Protein AF-A0A951N049-F1 (afdb_monomer)

Radius of gyration: 16.15 Å; Cα contacts (8 Å, |Δi|>4): 13; chains: 1; bounding box: 46×23×25 Å

Secondary structure (DSSP, 8-state):
--TTS-PPPPP--HHHHHHHHHHHHHHHHHHTT-S-------SSHHHHHH-

Solvent-accessible surface area (backbone atoms only — not comparable to full-atom values): 3508 Å² total; per-residue (Å²): 138,70,89,83,80,68,71,76,75,84,86,76,61,65,68,61,52,50,52,52,52,52,50,49,53,53,52,51,34,56,75,71,71,48,94,76,86,87,80,79,77,80,84,43,71,69,45,61,73,76,105

pLDDT: mean 91.57, std 12.76, range [52.53, 98.69]

Sequence (51 aa):
MTDLDRAPLPAIEPAQASDVIVGFIRAQMQQAGFERLVMGLSGGVDSATVA

Structure (mmCIF, N/CA/C/O backbone):
data_AF-A0A951N049-F1
#
_entry.id   AF-A0A951N049-F1
#
loop_
_atom_site.group_PDB
_atom_site.id
_atom_site.type_symbol
_atom_site.label_atom_id
_atom_site.label_alt_id
_atom_site.label_comp_id
_atom_site.label_asym_id
_atom_site.label_entity_id
_atom_site.label_seq_id
_atom_site.pdbx_PDB_ins_code
_atom_site.Cartn_x
_atom_site.Cartn_y
_atom_site.Cartn_z
_atom_site.occupancy
_atom_site.B_iso_or_equiv
_atom_site.auth_seq_id
_atom_site.auth_comp_id
_atom_site.auth_asym_id
_atom_site.auth_atom_id
_atom_site.pdbx_PDB_model_num
ATOM 1 N N . MET A 1 1 ? 34.111 -0.648 -5.204 1.00 53.03 1 MET A N 1
ATOM 2 C CA . MET A 1 1 ? 32.730 -1.160 -5.282 1.00 53.03 1 MET A CA 1
ATOM 3 C C . MET A 1 1 ? 32.411 -1.307 -6.757 1.00 53.03 1 MET A C 1
ATOM 5 O O . MET A 1 1 ? 32.138 -0.310 -7.409 1.00 53.03 1 MET A O 1
ATOM 9 N N . THR A 1 2 ? 32.667 -2.485 -7.316 1.00 52.53 2 THR A N 1
ATOM 10 C CA . THR A 1 2 ? 32.607 -2.740 -8.763 1.00 52.53 2 THR A CA 1
ATOM 11 C C . THR A 1 2 ? 31.146 -2.896 -9.193 1.00 52.53 2 THR A C 1
ATOM 13 O O . THR A 1 2 ? 30.360 -3.480 -8.457 1.00 52.53 2 THR A O 1
ATOM 16 N N . ASP A 1 3 ? 30.789 -2.404 -10.380 1.00 61.75 3 ASP A N 1
ATOM 17 C CA . ASP A 1 3 ? 29.426 -2.338 -10.957 1.00 61.75 3 ASP A CA 1
ATOM 18 C C . ASP A 1 3 ? 28.712 -3.701 -11.165 1.00 61.75 3 ASP A C 1
ATOM 20 O O . ASP A 1 3 ? 27.625 -3.769 -11.730 1.00 61.75 3 ASP A O 1
ATOM 24 N N . LEU A 1 4 ? 29.319 -4.806 -10.724 1.00 58.91 4 LEU A N 1
ATOM 25 C CA . LEU A 1 4 ? 28.865 -6.181 -10.960 1.00 58.91 4 LEU A CA 1
ATOM 26 C C . LEU A 1 4 ? 27.908 -6.720 -9.875 1.00 58.91 4 LEU A C 1
ATOM 28 O O . LEU A 1 4 ? 27.315 -7.773 -10.081 1.00 58.91 4 LEU A O 1
ATOM 32 N N . ASP A 1 5 ? 27.711 -5.999 -8.763 1.00 62.25 5 ASP A N 1
ATOM 33 C CA . ASP A 1 5 ? 26.840 -6.423 -7.646 1.00 62.25 5 ASP A CA 1
ATOM 34 C C . ASP A 1 5 ? 25.384 -5.918 -7.741 1.00 62.25 5 ASP A C 1
ATOM 36 O O . ASP A 1 5 ? 24.550 -6.255 -6.900 1.00 62.25 5 ASP A O 1
ATOM 40 N N . ARG A 1 6 ? 25.030 -5.112 -8.752 1.00 67.69 6 ARG A N 1
ATOM 41 C CA . ARG A 1 6 ? 23.654 -4.611 -8.932 1.00 67.69 6 ARG A CA 1
ATOM 42 C C . ARG A 1 6 ? 22.924 -5.407 -10.003 1.00 67.69 6 ARG A C 1
ATOM 44 O O . ARG A 1 6 ? 22.608 -4.882 -11.068 1.00 67.69 6 ARG A O 1
ATOM 51 N N . ALA A 1 7 ? 22.611 -6.668 -9.709 1.00 73.38 7 ALA A N 1
ATOM 52 C CA .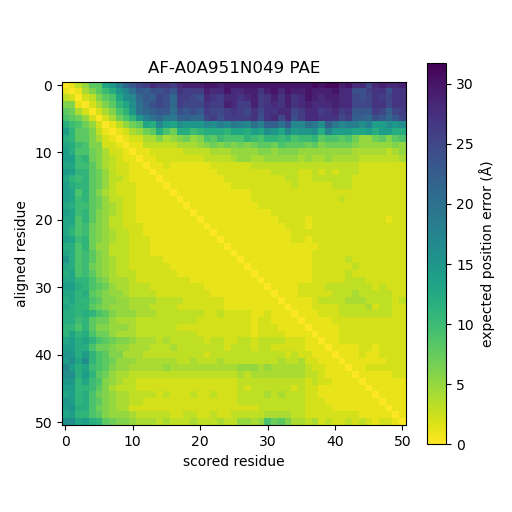 ALA A 1 7 ? 21.507 -7.304 -10.421 1.00 73.38 7 ALA A CA 1
ATOM 53 C C . ALA A 1 7 ? 20.277 -6.376 -10.299 1.00 73.38 7 ALA A C 1
ATOM 55 O O . ALA A 1 7 ? 20.000 -5.889 -9.195 1.00 73.38 7 ALA A O 1
ATOM 56 N N . PRO A 1 8 ? 19.582 -6.051 -11.405 1.00 81.06 8 PRO A N 1
ATOM 57 C CA . PRO A 1 8 ? 18.406 -5.201 -11.332 1.00 81.06 8 PRO A CA 1
ATOM 58 C C . PRO A 1 8 ? 17.388 -5.844 -10.392 1.00 81.06 8 PRO A C 1
ATOM 60 O O . PRO A 1 8 ? 17.250 -7.069 -10.351 1.00 81.06 8 PRO A O 1
ATOM 63 N N . LEU A 1 9 ? 16.691 -5.011 -9.619 1.00 85.38 9 LEU A N 1
ATOM 64 C CA . LEU A 1 9 ? 15.596 -5.502 -8.795 1.00 85.38 9 LEU A CA 1
ATOM 65 C C . LEU A 1 9 ? 14.577 -6.214 -9.698 1.00 85.38 9 LEU A C 1
ATOM 67 O O . LEU A 1 9 ? 14.363 -5.770 -10.832 1.00 85.38 9 LEU A O 1
ATOM 71 N N . PRO A 1 10 ? 13.944 -7.296 -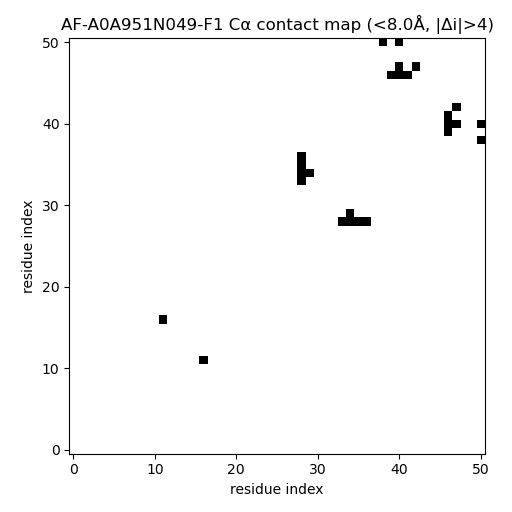9.214 1.00 89.56 10 PRO A N 1
ATOM 72 C CA . PRO A 1 10 ? 12.834 -7.906 -9.923 1.00 89.56 10 PRO A CA 1
ATOM 73 C C . PRO A 1 10 ? 11.797 -6.845 -10.298 1.00 89.56 10 PRO A C 1
ATOM 75 O O . PRO A 1 10 ? 11.447 -5.992 -9.480 1.00 89.56 10 PRO A O 1
ATOM 78 N N . ALA A 1 11 ? 11.327 -6.891 -11.543 1.00 93.44 11 ALA A N 1
ATOM 79 C CA . ALA A 1 11 ? 10.287 -5.986 -12.001 1.00 93.44 11 ALA A CA 1
ATOM 80 C C . ALA A 1 11 ? 8.976 -6.264 -11.251 1.00 93.44 11 ALA A C 1
ATOM 82 O O . ALA A 1 11 ? 8.645 -7.414 -10.959 1.00 93.44 11 ALA A O 1
ATOM 83 N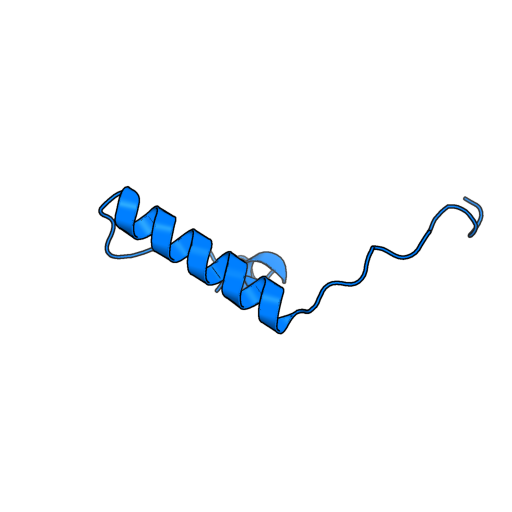 N . ILE A 1 12 ? 8.230 -5.199 -10.970 1.00 95.25 12 ILE A N 1
ATOM 84 C CA . ILE A 1 12 ? 6.865 -5.267 -10.448 1.00 95.25 12 ILE A CA 1
ATOM 85 C C . ILE A 1 12 ? 5.920 -4.633 -11.459 1.00 95.25 12 ILE A C 1
ATOM 87 O O . ILE A 1 12 ? 6.313 -3.699 -12.155 1.00 95.25 12 ILE A O 1
ATOM 91 N N . GLU A 1 13 ? 4.674 -5.098 -11.486 1.00 97.69 13 GLU A N 1
ATOM 92 C CA . GLU A 1 13 ? 3.588 -4.407 -12.177 1.00 97.69 13 GLU A CA 1
ATOM 93 C C . GLU A 1 13 ? 2.985 -3.355 -11.235 1.00 97.69 13 GLU A C 1
ATOM 95 O O . GLU A 1 13 ? 2.282 -3.731 -10.291 1.00 97.69 13 GLU A O 1
ATOM 100 N N . PRO A 1 14 ? 3.252 -2.044 -11.423 1.00 96.31 14 PRO A N 1
ATOM 101 C CA . PRO A 1 14 ? 2.965 -1.046 -10.392 1.00 96.31 14 PRO A CA 1
ATOM 102 C C . PRO A 1 14 ? 1.478 -0.943 -10.049 1.00 96.31 14 PRO A C 1
ATOM 104 O O . PRO A 1 14 ? 1.128 -0.874 -8.877 1.00 96.31 14 PRO A O 1
ATOM 107 N N . ALA A 1 15 ? 0.601 -1.010 -11.056 1.00 97.69 15 ALA A N 1
ATOM 108 C CA . ALA A 1 15 ? -0.845 -0.963 -10.845 1.00 97.69 15 ALA A CA 1
ATOM 109 C C . ALA A 1 15 ? -1.335 -2.154 -10.007 1.00 97.69 15 ALA A C 1
ATOM 111 O O . ALA A 1 15 ? -2.065 -1.975 -9.036 1.00 97.69 15 ALA A O 1
ATOM 112 N N . GLN A 1 16 ? -0.858 -3.362 -10.324 1.00 98.06 16 GLN A N 1
ATOM 113 C CA . GLN A 1 16 ? -1.197 -4.559 -9.558 1.00 98.06 16 GLN A CA 1
ATOM 114 C C . GLN A 1 16 ? -0.667 -4.472 -8.122 1.00 98.06 16 GLN A C 1
ATOM 116 O O . GLN A 1 16 ? -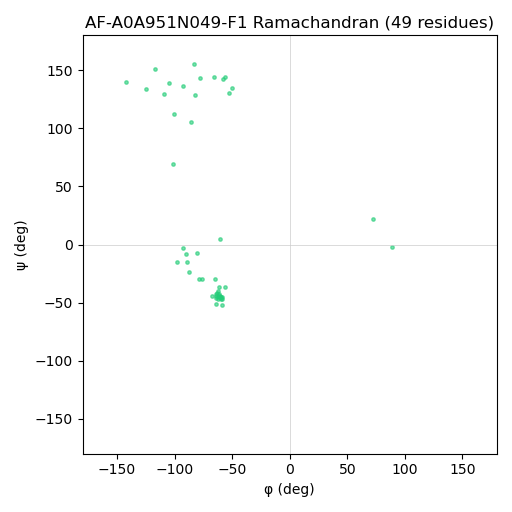1.374 -4.832 -7.182 1.00 98.06 16 GLN A O 1
ATOM 121 N N . ALA A 1 17 ? 0.565 -3.993 -7.936 1.00 97.25 17 ALA A N 1
ATOM 122 C CA . ALA A 1 17 ? 1.147 -3.819 -6.611 1.00 97.25 17 ALA A CA 1
ATOM 123 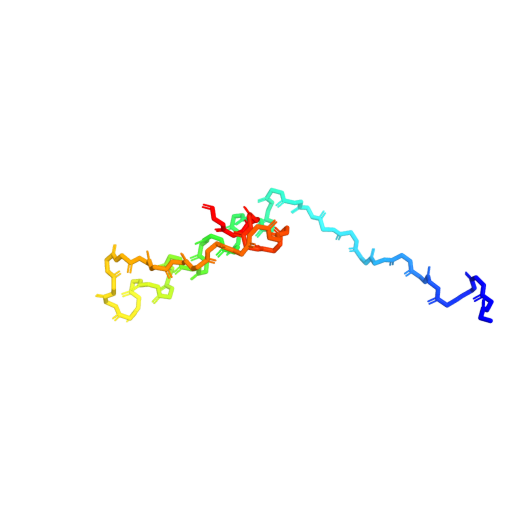C C . ALA A 1 17 ? 0.324 -2.833 -5.762 1.00 97.25 17 ALA A C 1
ATOM 125 O O . ALA A 1 17 ? 0.023 -3.132 -4.604 1.00 97.25 17 ALA A O 1
ATOM 126 N N . SER A 1 18 ? -0.098 -1.706 -6.343 1.00 97.88 18 SER A N 1
ATOM 127 C CA . SER A 1 18 ? -0.982 -0.741 -5.684 1.00 97.88 18 SER A CA 1
ATOM 128 C C . SER A 1 18 ? -2.317 -1.367 -5.278 1.00 97.88 18 SER A C 1
ATOM 130 O O . SER A 1 18 ? -2.715 -1.226 -4.121 1.00 97.88 18 SER A O 1
ATOM 132 N N . ASP A 1 19 ? -2.973 -2.115 -6.168 1.00 98.38 19 ASP A N 1
ATOM 133 C CA . ASP A 1 19 ? -4.253 -2.771 -5.867 1.00 98.38 19 ASP A CA 1
ATOM 134 C C . ASP A 1 19 ? -4.129 -3.785 -4.721 1.00 98.38 19 ASP A C 1
ATOM 136 O O . ASP A 1 19 ? -4.967 -3.819 -3.814 1.00 98.38 19 ASP A O 1
ATOM 140 N N . VAL A 1 20 ? -3.052 -4.578 -4.718 1.00 98.50 20 VAL A N 1
ATOM 141 C CA . VAL A 1 20 ? -2.764 -5.550 -3.653 1.00 98.50 20 VAL A CA 1
ATOM 142 C C . VAL A 1 20 ? -2.552 -4.849 -2.310 1.00 98.50 20 VAL A C 1
ATOM 144 O O . VAL A 1 20 ? -3.133 -5.261 -1.304 1.00 98.50 20 VAL A O 1
ATOM 147 N N . ILE A 1 21 ? -1.756 -3.777 -2.279 1.00 98.19 21 ILE A N 1
ATOM 148 C CA . ILE A 1 21 ? -1.454 -3.034 -1.047 1.00 98.19 21 ILE A CA 1
ATOM 149 C C . ILE A 1 21 ? -2.710 -2.328 -0.516 1.00 98.19 21 ILE A C 1
ATOM 151 O O . ILE A 1 21 ? -3.012 -2.425 0.676 1.00 98.19 21 ILE A O 1
ATOM 155 N N . VAL A 1 22 ? -3.489 -1.675 -1.383 1.00 98.19 22 VAL A N 1
ATOM 156 C CA . VAL A 1 22 ? -4.756 -1.027 -1.000 1.00 98.19 22 VAL A CA 1
ATOM 157 C C . VAL A 1 22 ? -5.751 -2.059 -0.469 1.00 98.19 22 VAL A C 1
ATOM 159 O O . VAL A 1 22 ?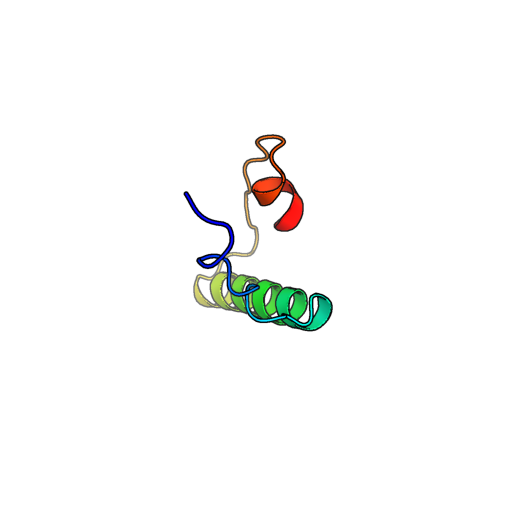 -6.386 -1.829 0.565 1.00 98.19 22 VAL A O 1
ATOM 162 N N . GLY A 1 23 ? -5.871 -3.208 -1.137 1.00 98.44 23 GLY A N 1
ATOM 163 C CA . GLY A 1 23 ? -6.715 -4.315 -0.691 1.00 98.44 23 GLY A CA 1
ATOM 164 C C . GLY A 1 23 ? -6.308 -4.833 0.688 1.00 98.44 23 GLY A C 1
ATOM 165 O O . GLY A 1 23 ? -7.162 -4.993 1.563 1.00 98.44 23 GLY A O 1
ATOM 166 N N . PHE A 1 24 ? -5.005 -5.013 0.914 1.00 98.44 24 PHE A N 1
ATOM 167 C CA . PHE A 1 24 ? -4.465 -5.407 2.213 1.00 98.44 24 PHE A CA 1
ATOM 168 C C . PHE A 1 24 ? -4.830 -4.401 3.312 1.00 98.44 24 PHE A C 1
ATOM 170 O O . PHE A 1 24 ? -5.406 -4.801 4.324 1.00 98.44 24 PHE A O 1
ATOM 177 N N . ILE A 1 25 ? -4.573 -3.103 3.107 1.00 97.94 25 ILE A N 1
ATOM 178 C CA . ILE A 1 25 ? -4.874 -2.066 4.107 1.00 97.94 25 ILE A CA 1
ATOM 179 C C . ILE A 1 25 ? -6.373 -2.061 4.438 1.00 97.94 25 ILE A C 1
ATOM 181 O O . ILE A 1 25 ? -6.741 -2.067 5.613 1.00 97.94 25 ILE A O 1
ATOM 185 N N . ARG A 1 26 ? -7.254 -2.126 3.430 1.00 98.25 26 ARG A N 1
ATOM 186 C CA . ARG A 1 26 ? -8.713 -2.185 3.644 1.00 98.25 26 ARG A CA 1
ATOM 187 C C . ARG A 1 26 ? -9.132 -3.411 4.449 1.00 98.25 26 A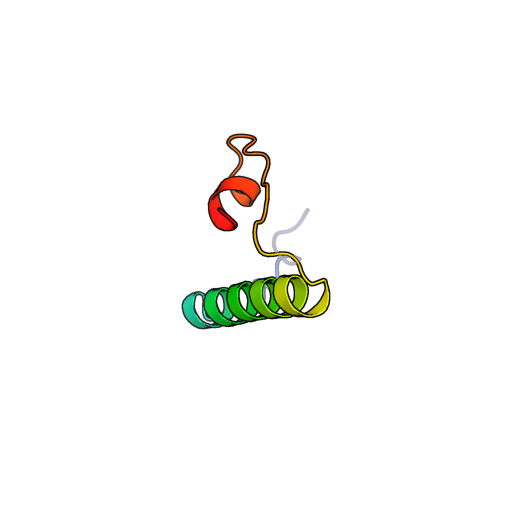RG A C 1
ATOM 189 O O . ARG A 1 26 ? -9.925 -3.279 5.379 1.00 98.25 26 ARG A O 1
ATOM 196 N N . ALA A 1 27 ? -8.586 -4.581 4.122 1.00 98.69 27 ALA A N 1
ATOM 197 C CA . ALA A 1 27 ? -8.876 -5.810 4.847 1.00 98.69 27 ALA A CA 1
ATOM 198 C C . ALA A 1 27 ? -8.417 -5.722 6.311 1.00 98.69 27 ALA A C 1
ATOM 200 O O . ALA A 1 27 ? -9.162 -6.134 7.196 1.00 98.69 27 ALA A O 1
ATOM 201 N N . GLN A 1 28 ? -7.239 -5.147 6.577 1.00 98.50 28 GLN A N 1
ATOM 202 C CA . GLN A 1 28 ? -6.750 -4.937 7.945 1.00 98.50 28 GLN A CA 1
ATOM 203 C C . GLN A 1 28 ? -7.638 -3.964 8.730 1.00 98.50 28 GLN A C 1
ATOM 205 O O . GLN A 1 28 ? -8.008 -4.255 9.865 1.00 98.50 28 GLN A O 1
ATOM 210 N N . MET A 1 29 ? -8.044 -2.851 8.112 1.00 98.50 29 MET A N 1
ATOM 211 C CA . MET A 1 29 ? -8.963 -1.882 8.720 1.00 98.50 29 MET A CA 1
ATOM 212 C C . MET A 1 29 ? -10.300 -2.529 9.097 1.00 98.50 29 MET A C 1
ATOM 214 O O . MET A 1 29 ? -10.762 -2.380 10.227 1.00 98.50 29 MET A O 1
ATOM 218 N N . GLN A 1 30 ? -10.882 -3.306 8.178 1.00 98.56 30 GLN A N 1
ATOM 219 C CA . GLN A 1 30 ? -12.136 -4.017 8.416 1.00 98.56 30 GLN A CA 1
ATOM 220 C C . GLN A 1 30 ? -11.999 -5.069 9.524 1.00 98.56 30 GLN A C 1
ATOM 222 O O . GLN A 1 30 ? -12.851 -5.136 10.406 1.00 98.56 30 GLN A O 1
ATOM 227 N N . GLN A 1 31 ? -10.936 -5.878 9.497 1.00 98.62 31 GLN A N 1
ATOM 228 C CA . GLN A 1 31 ? -10.684 -6.912 10.509 1.00 98.62 31 GLN A CA 1
ATOM 229 C C . GLN A 1 31 ? -10.503 -6.316 11.909 1.00 98.62 31 GLN A C 1
ATOM 231 O O . GLN A 1 31 ? -10.964 -6.900 12.886 1.00 98.62 31 GLN A O 1
ATOM 236 N N . ALA A 1 32 ? -9.873 -5.144 12.004 1.00 98.50 32 ALA A N 1
ATOM 237 C CA . ALA A 1 32 ? -9.684 -4.427 13.260 1.00 98.50 32 ALA A CA 1
ATOM 238 C C . ALA A 1 32 ? -10.922 -3.623 13.711 1.00 98.50 32 ALA A C 1
ATOM 240 O O . ALA A 1 32 ? -10.924 -3.083 14.816 1.00 98.50 32 ALA A O 1
ATOM 241 N N . GLY A 1 33 ? -11.969 -3.530 12.883 1.00 98.69 33 GLY A N 1
ATOM 242 C CA . GLY A 1 33 ? -13.172 -2.748 13.182 1.00 98.69 33 GLY A CA 1
ATOM 243 C C . GLY A 1 33 ? -12.965 -1.231 13.112 1.00 98.69 33 GLY A C 1
ATOM 244 O O . GLY A 1 33 ? -13.728 -0.482 13.720 1.00 98.69 33 GLY A O 1
ATOM 245 N N . PHE A 1 34 ? -11.939 -0.763 12.397 1.00 98.62 34 PHE A N 1
ATOM 246 C CA . PHE A 1 34 ? -11.674 0.663 12.229 1.00 98.62 34 PHE A CA 1
ATOM 247 C C . PHE A 1 34 ? -12.333 1.215 10.964 1.00 98.62 34 PHE A C 1
ATOM 249 O O . PHE A 1 34 ? -12.218 0.655 9.877 1.00 98.62 34 PHE A O 1
ATOM 256 N N . GLU A 1 35 ? -12.950 2.388 11.090 1.00 97.88 35 GLU A N 1
ATOM 257 C CA . GLU A 1 35 ? -13.598 3.081 9.967 1.00 97.88 35 GLU A CA 1
ATOM 258 C C . GLU A 1 35 ? -12.718 4.170 9.337 1.00 97.88 35 GLU A C 1
ATOM 260 O O . GLU A 1 35 ? -13.015 4.665 8.250 1.00 97.88 35 GLU A O 1
ATOM 265 N N . ARG A 1 36 ? -11.646 4.590 10.023 1.00 97.88 36 ARG A N 1
ATOM 266 C CA . ARG A 1 36 ? -10.783 5.703 9.602 1.00 97.88 36 ARG A CA 1
ATOM 267 C C . ARG A 1 36 ? -9.323 5.408 9.905 1.00 97.88 36 ARG A C 1
ATOM 269 O O . ARG A 1 36 ? -9.005 4.905 10.977 1.00 97.88 36 ARG A O 1
ATOM 276 N N . LEU A 1 37 ? -8.453 5.777 8.971 1.00 96.94 37 LEU A N 1
ATOM 277 C CA . LEU A 1 37 ? -7.001 5.708 9.105 1.00 96.94 37 LEU A CA 1
ATOM 278 C C . LEU A 1 37 ? -6.447 7.121 9.326 1.00 96.94 37 LEU A C 1
ATOM 280 O O . LEU A 1 37 ? -6.888 8.066 8.675 1.00 96.94 37 LEU A O 1
ATOM 284 N N . VAL A 1 38 ? -5.470 7.259 10.222 1.00 97.00 38 VAL A N 1
ATOM 285 C CA . VAL A 1 38 ? -4.674 8.484 10.376 1.00 97.00 38 VAL A CA 1
ATOM 286 C C . VAL A 1 38 ? -3.270 8.197 9.865 1.00 97.00 38 VAL A C 1
ATOM 288 O O . VAL A 1 38 ? -2.656 7.213 10.269 1.00 97.00 38 VAL A O 1
ATOM 291 N N . MET A 1 39 ? -2.761 9.067 8.995 1.00 95.94 39 MET A N 1
ATOM 292 C CA . MET A 1 39 ? -1.411 8.978 8.447 1.00 95.94 39 MET A CA 1
ATOM 293 C C . MET A 1 39 ? -0.650 10.276 8.708 1.00 95.94 39 MET A C 1
AT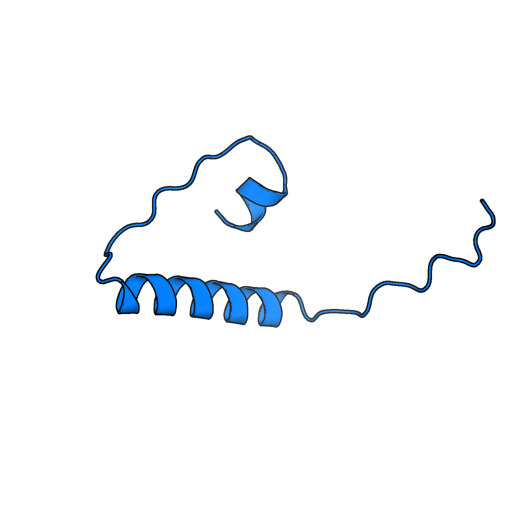OM 295 O O . MET A 1 39 ? -1.169 11.369 8.488 1.00 95.94 39 MET A O 1
ATOM 299 N N . GLY A 1 40 ? 0.594 10.149 9.168 1.00 97.06 40 GLY A N 1
ATOM 300 C CA . GLY A 1 40 ? 1.529 11.267 9.236 1.00 97.06 40 GLY A CA 1
ATOM 301 C C . GLY A 1 40 ? 2.195 11.494 7.880 1.00 97.06 40 GLY A C 1
ATOM 302 O O . GLY A 1 40 ? 2.759 10.563 7.310 1.00 97.06 40 G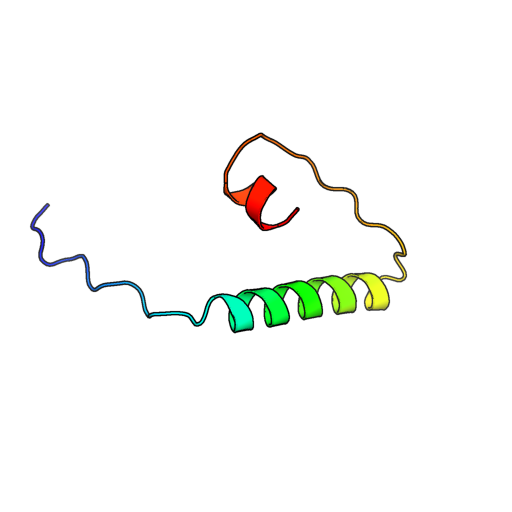LY A O 1
ATOM 303 N N . LEU A 1 41 ? 2.161 12.731 7.385 1.00 97.81 41 LEU A N 1
ATOM 304 C CA . LEU A 1 41 ? 2.822 13.130 6.143 1.00 97.81 41 LEU A CA 1
ATOM 305 C C . LEU A 1 41 ? 4.132 13.844 6.474 1.00 97.81 41 LEU A C 1
ATOM 307 O O . LEU A 1 41 ? 4.118 14.936 7.040 1.00 97.81 41 LEU A O 1
ATOM 311 N N . SER A 1 42 ? 5.263 13.223 6.137 1.00 96.94 42 SER A N 1
ATOM 312 C CA . SER A 1 42 ? 6.593 13.788 6.409 1.00 96.94 42 SER A CA 1
ATOM 313 C C . SER A 1 42 ? 7.115 14.675 5.276 1.00 96.94 42 SER A C 1
ATOM 315 O O . SER A 1 42 ? 8.079 15.410 5.469 1.00 96.94 42 SER A O 1
ATOM 317 N N . GLY A 1 43 ? 6.501 14.586 4.092 1.00 96.62 43 GLY A N 1
ATOM 318 C CA . GLY A 1 43 ? 7.010 15.167 2.847 1.00 96.62 43 GLY A CA 1
ATOM 319 C C . GLY A 1 43 ? 7.949 14.237 2.067 1.00 96.62 43 GLY A C 1
ATOM 320 O O . GLY A 1 43 ? 8.395 14.601 0.983 1.00 96.62 43 GLY A O 1
ATOM 321 N N . GLY A 1 44 ? 8.244 13.039 2.586 1.00 97.69 44 GLY A N 1
ATOM 322 C CA . GLY A 1 44 ? 9.024 12.016 1.885 1.00 97.69 44 GLY A CA 1
ATOM 323 C C . GLY A 1 44 ? 8.187 11.177 0.914 1.00 97.69 44 GLY A C 1
ATOM 324 O O . GLY A 1 44 ? 6.981 11.008 1.115 1.00 97.69 44 GLY A O 1
ATOM 325 N N . VAL A 1 45 ? 8.852 10.606 -0.101 1.00 97.38 45 VAL A N 1
ATOM 326 C CA . VAL A 1 45 ? 8.223 9.790 -1.160 1.00 97.38 45 VAL A CA 1
ATOM 327 C C . VAL A 1 45 ? 7.428 8.614 -0.600 1.00 97.38 45 VAL A C 1
ATOM 329 O O . VAL A 1 45 ? 6.341 8.335 -1.093 1.00 97.38 45 VAL A O 1
ATOM 332 N N . ASP A 1 46 ? 7.897 7.995 0.481 1.00 96.00 46 ASP A N 1
ATOM 333 C CA . ASP A 1 46 ? 7.203 6.868 1.103 1.00 96.00 46 ASP A CA 1
ATOM 334 C C . ASP A 1 46 ? 5.843 7.305 1.660 1.00 96.00 46 ASP A C 1
ATOM 336 O O . ASP A 1 46 ? 4.811 6.741 1.309 1.00 96.00 46 ASP A O 1
ATOM 340 N N . SER A 1 47 ? 5.818 8.377 2.462 1.00 95.44 47 SER A N 1
ATOM 341 C CA . SER A 1 47 ? 4.569 8.900 3.033 1.00 95.44 47 SER A CA 1
ATOM 342 C C . SER A 1 47 ? 3.606 9.435 1.971 1.00 95.44 47 SER A C 1
ATOM 344 O O . SER A 1 47 ? 2.401 9.364 2.167 1.00 95.44 47 SER A O 1
ATOM 346 N N . ALA A 1 48 ? 4.126 9.933 0.844 1.00 96.62 48 ALA A N 1
ATOM 347 C CA . ALA A 1 48 ? 3.315 10.412 -0.272 1.00 96.62 48 ALA A CA 1
ATOM 348 C C . ALA A 1 48 ? 2.763 9.273 -1.141 1.00 96.62 48 ALA A C 1
ATOM 350 O O . ALA A 1 48 ? 1.706 9.424 -1.733 1.00 96.62 48 ALA A O 1
ATOM 351 N N . THR A 1 49 ? 3.473 8.147 -1.232 1.00 96.19 49 THR A N 1
ATOM 352 C CA . THR A 1 49 ? 3.063 6.997 -2.055 1.00 96.19 49 THR A CA 1
ATOM 353 C C . THR A 1 49 ? 1.934 6.202 -1.399 1.00 96.19 49 THR A C 1
ATOM 355 O O . THR A 1 49 ? 1.137 5.578 -2.092 1.00 96.19 49 THR A O 1
ATOM 358 N N . VAL A 1 50 ? 1.871 6.197 -0.064 1.00 93.69 50 VAL A N 1
ATOM 359 C CA . VAL A 1 50 ? 0.817 5.490 0.682 1.00 93.69 50 VAL A CA 1
ATOM 360 C C . VAL A 1 50 ? -0.436 6.361 0.891 1.00 93.69 50 VAL A C 1
ATOM 362 O O . VAL A 1 50 ? -1.513 5.805 1.105 1.00 93.69 50 VAL A O 1
ATOM 365 N N . ALA A 1 51 ? -0.302 7.693 0.850 1.00 89.06 51 ALA A N 1
ATOM 366 C CA . ALA A 1 51 ? -1.390 8.660 1.048 1.00 89.06 51 ALA A CA 1
ATOM 367 C C . ALA A 1 51 ? -2.314 8.780 -0.172 1.00 89.06 51 ALA A C 1
ATOM 369 O O . ALA A 1 51 ? -3.546 8.835 0.048 1.00 89.06 51 ALA A O 1
#

Foldseek 3Di:
DDPPPCPDDDDDDVVVVVVVVVVVVVVVCVVVVHPDDDADDPVDPVSVVVD

Mean predicted aligned error: 5.98 Å